Protein AF-A0A964J5B0-F1 (afdb_monomer_lite)

Radius of gyration: 12.48 Å; chains: 1; bounding box: 25×24×36 Å

Sequence (76 aa):
GWELVESFAVSPSGRWLAANASRFGFAMSYPPGGEPITGYIYEPWHFRYIGVAAAQEWRASGKTLIEYLEALKARR

Secondary structure (DSSP, 8-state):
-----GGGGGSHHHHHHHHHGGGGTEEESS-TT-HHHHSS---TT-EEE--HHHHHHHHHHT--HHHHHHHHHHT-

Structure (mmCIF, N/CA/C/O backbone):
data_AF-A0A964J5B0-F1
#
_entry.id   AF-A0A964J5B0-F1
#
loop_
_atom_site.group_PDB
_atom_site.id
_atom_site.type_symbol
_atom_site.label_atom_id
_atom_site.label_alt_id
_atom_site.label_comp_id
_atom_site.label_asym_id
_atom_site.label_entity_id
_atom_site.label_seq_id
_atom_site.pdbx_PDB_ins_code
_atom_site.Cartn_x
_atom_site.Cartn_y
_atom_site.Cartn_z
_atom_site.occupancy
_atom_site.B_iso_or_equiv
_atom_site.auth_seq_id
_atom_site.auth_comp_id
_atom_site.auth_asym_id
_atom_site.auth_atom_id
_atom_site.pdbx_PDB_model_num
ATOM 1 N N . GLY A 1 1 ? 11.811 -12.918 -13.906 1.00 59.06 1 GLY A N 1
ATOM 2 C CA . GLY A 1 1 ? 10.398 -12.970 -13.464 1.00 59.06 1 GLY A CA 1
ATOM 3 C C . GLY A 1 1 ? 10.211 -13.135 -11.960 1.00 59.06 1 GLY A C 1
ATOM 4 O O . GLY A 1 1 ? 9.073 -13.258 -11.539 1.00 59.06 1 GLY A O 1
ATOM 5 N N . TRP A 1 2 ? 11.286 -13.115 -11.163 1.00 68.19 2 TRP A N 1
ATOM 6 C CA . TRP A 1 2 ? 11.260 -13.272 -9.698 1.00 68.19 2 TRP A CA 1
ATOM 7 C C . TRP A 1 2 ? 11.947 -12.096 -8.989 1.00 68.19 2 TRP A C 1
ATOM 9 O O . TRP A 1 2 ? 12.339 -12.197 -7.834 1.00 68.19 2 TRP A O 1
ATOM 19 N N . GLU A 1 3 ? 12.171 -11.006 -9.719 1.00 82.81 3 GLU A N 1
ATOM 20 C CA . GLU A 1 3 ? 12.960 -9.871 -9.257 1.00 82.81 3 GLU A CA 1
ATOM 21 C C . GLU A 1 3 ? 12.069 -8.870 -8.523 1.00 82.81 3 GLU A C 1
ATOM 23 O O . GLU A 1 3 ? 10.940 -8.601 -8.938 1.00 82.81 3 GLU A O 1
ATOM 28 N N . LEU A 1 4 ? 12.601 -8.311 -7.439 1.00 89.38 4 LEU A N 1
ATOM 29 C CA . LEU A 1 4 ? 11.991 -7.228 -6.678 1.00 89.38 4 LEU A CA 1
ATOM 30 C C . LEU A 1 4 ? 12.437 -5.905 -7.312 1.00 89.38 4 LEU A C 1
ATOM 32 O O . LEU A 1 4 ? 13.475 -5.355 -6.956 1.00 89.38 4 LEU A O 1
ATOM 36 N N . VAL A 1 5 ? 11.709 -5.473 -8.344 1.00 93.69 5 VAL A N 1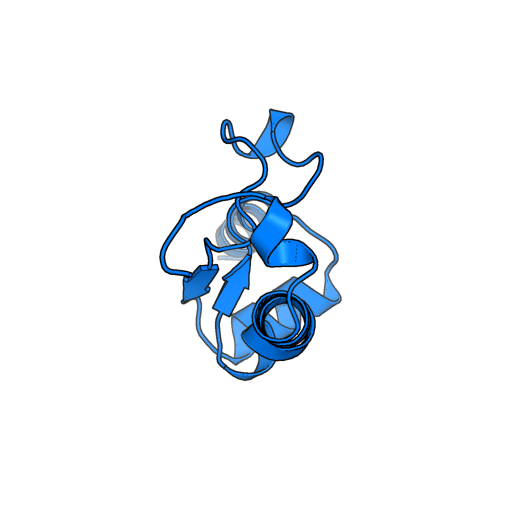
ATOM 37 C CA . VAL A 1 5 ? 12.057 -4.318 -9.188 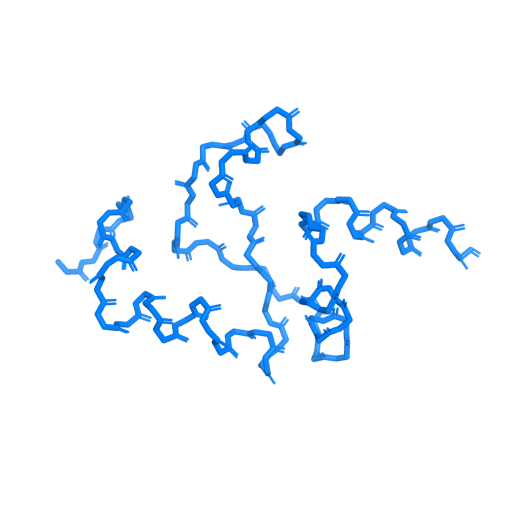1.00 93.69 5 VAL A CA 1
ATOM 38 C C . VAL A 1 5 ? 10.846 -3.441 -9.470 1.00 93.69 5 VAL A C 1
ATOM 40 O O . VAL A 1 5 ? 9.715 -3.927 -9.553 1.00 93.69 5 VAL A O 1
ATOM 43 N N . GLU A 1 6 ? 11.068 -2.138 -9.654 1.00 93.19 6 GLU A N 1
ATOM 44 C CA . GLU A 1 6 ? 9.984 -1.173 -9.885 1.00 93.19 6 GLU A CA 1
ATOM 45 C C . GLU A 1 6 ? 9.159 -1.497 -11.138 1.00 93.19 6 GLU A C 1
ATOM 47 O O . GLU A 1 6 ? 7.947 -1.281 -11.175 1.00 93.19 6 GLU A O 1
ATOM 52 N N . SER A 1 7 ? 9.787 -2.112 -12.147 1.00 94.38 7 SER A N 1
ATOM 53 C CA . SER A 1 7 ? 9.114 -2.561 -13.371 1.00 94.38 7 SER A CA 1
ATOM 54 C C . SER A 1 7 ? 8.022 -3.610 -13.116 1.00 94.38 7 SER A C 1
ATOM 56 O O . SER A 1 7 ? 7.146 -3.805 -13.964 1.00 94.38 7 SER A O 1
ATOM 58 N N . PHE A 1 8 ? 7.976 -4.225 -11.927 1.00 95.00 8 PHE A N 1
ATOM 59 C CA . PHE A 1 8 ? 6.844 -5.050 -11.515 1.00 95.00 8 PHE A CA 1
ATOM 60 C C . PHE A 1 8 ? 5.520 -4.272 -11.546 1.00 95.00 8 PHE A C 1
ATOM 62 O O . PHE A 1 8 ? 4.505 -4.844 -11.954 1.00 95.00 8 PHE A O 1
ATOM 69 N N . ALA A 1 9 ? 5.525 -2.970 -11.227 1.00 95.69 9 ALA A N 1
ATOM 70 C CA . ALA A 1 9 ? 4.336 -2.111 -11.241 1.00 95.69 9 ALA A CA 1
ATOM 71 C C . ALA A 1 9 ? 3.611 -2.099 -12.599 1.00 95.69 9 ALA A C 1
ATOM 73 O O . ALA A 1 9 ? 2.382 -2.020 -12.658 1.00 95.69 9 ALA A O 1
ATOM 74 N N . VAL A 1 10 ? 4.367 -2.213 -13.698 1.00 96.19 10 VAL A N 1
ATOM 75 C CA . VAL A 1 10 ? 3.836 -2.198 -15.071 1.00 96.19 10 VAL A CA 1
ATOM 76 C C . VAL A 1 10 ? 3.594 -3.596 -15.643 1.00 96.19 10 VAL A C 1
ATOM 78 O O . VAL A 1 10 ? 3.149 -3.735 -16.784 1.00 96.19 10 VAL A O 1
ATOM 81 N N . SER A 1 11 ? 3.827 -4.652 -14.866 1.00 95.75 11 SER A N 1
ATOM 82 C CA . SER A 1 11 ? 3.415 -6.003 -15.246 1.00 95.75 11 SER A CA 1
ATOM 83 C C . SER A 1 11 ? 1.894 -6.186 -15.080 1.00 95.75 11 SER A C 1
ATOM 85 O O . SER A 1 11 ? 1.266 -5.482 -14.279 1.00 95.75 11 SER A O 1
ATOM 87 N N . PRO A 1 12 ? 1.262 -7.141 -15.792 1.00 97.19 12 PRO A N 1
ATOM 88 C CA . PRO A 1 12 ? -0.139 -7.491 -15.552 1.00 97.19 12 PRO A CA 1
ATOM 89 C C . PRO A 1 12 ? -0.422 -7.863 -14.088 1.00 97.19 12 PRO A C 1
ATOM 91 O O . PRO A 1 12 ? -1.407 -7.393 -13.519 1.00 97.19 12 PRO A O 1
ATOM 94 N N . SER A 1 13 ? 0.467 -8.640 -13.461 1.00 95.50 13 SER A N 1
ATOM 95 C CA . SER A 1 13 ? 0.330 -9.072 -12.066 1.00 95.50 13 SER A CA 1
ATOM 96 C C . SER A 1 13 ? 0.473 -7.916 -11.076 1.00 95.50 13 SER A C 1
ATOM 98 O O . SER A 1 13 ? -0.316 -7.825 -10.140 1.00 95.50 13 SER A O 1
ATOM 100 N N . GLY A 1 14 ? 1.419 -6.999 -11.297 1.00 95.75 14 GLY A N 1
ATOM 101 C CA . GLY A 1 14 ? 1.604 -5.821 -10.445 1.00 95.75 14 GLY A CA 1
ATOM 102 C C . GLY A 1 14 ? 0.423 -4.856 -10.517 1.00 95.75 14 GLY A C 1
ATOM 103 O O . GLY A 1 14 ? -0.078 -4.425 -9.478 1.00 95.75 14 GLY A O 1
ATOM 104 N N . ARG A 1 15 ? -0.114 -4.599 -11.721 1.00 97.69 15 ARG A N 1
ATOM 105 C CA . ARG A 1 15 ? -1.356 -3.820 -11.881 1.00 97.69 15 ARG A CA 1
ATOM 106 C C . ARG A 1 15 ? -2.538 -4.478 -11.179 1.00 97.69 15 ARG A C 1
ATOM 108 O O . ARG A 1 15 ? -3.308 -3.793 -10.508 1.00 97.69 15 ARG A O 1
ATOM 115 N N . TRP A 1 16 ? -2.681 -5.797 -11.320 1.00 97.88 16 TRP A N 1
ATOM 116 C CA . TRP A 1 16 ? -3.740 -6.530 -10.634 1.00 97.88 16 TRP A CA 1
ATOM 117 C C . TRP A 1 16 ? -3.589 -6.419 -9.117 1.00 97.88 16 TRP A C 1
ATOM 119 O O . TRP A 1 16 ? -4.565 -6.104 -8.436 1.00 97.88 16 TRP A O 1
ATOM 129 N N . LEU A 1 17 ? -2.375 -6.602 -8.595 1.00 97.56 17 LEU A N 1
ATOM 130 C CA . LEU A 1 17 ? -2.092 -6.510 -7.168 1.00 97.56 17 LEU A CA 1
ATOM 131 C C . LEU A 1 17 ? -2.410 -5.109 -6.630 1.00 97.56 17 LEU A C 1
ATOM 133 O O . LEU A 1 17 ? -3.199 -4.986 -5.697 1.00 97.56 17 LEU A O 1
ATOM 137 N N . ALA A 1 18 ? -1.911 -4.050 -7.272 1.00 97.12 18 ALA A N 1
ATOM 138 C CA . ALA A 1 18 ? -2.179 -2.666 -6.874 1.00 97.12 18 ALA A CA 1
ATOM 139 C C . ALA A 1 18 ? -3.679 -2.307 -6.883 1.00 97.12 18 ALA A C 1
ATOM 141 O O . ALA A 1 18 ? -4.134 -1.530 -6.041 1.00 97.12 18 ALA A O 1
ATOM 142 N N . ALA A 1 19 ? -4.458 -2.878 -7.807 1.00 98.00 19 ALA A N 1
ATOM 143 C CA . ALA A 1 19 ? -5.896 -2.637 -7.904 1.00 98.00 19 ALA A CA 1
ATOM 144 C C . ALA A 1 19 ? -6.736 -3.481 -6.928 1.00 98.00 19 ALA A C 1
ATOM 146 O O . ALA A 1 19 ? -7.828 -3.056 -6.551 1.00 98.00 19 ALA A O 1
ATOM 147 N N . ASN A 1 20 ? -6.266 -4.669 -6.531 1.00 98.44 20 ASN A N 1
ATOM 148 C CA . ASN A 1 20 ? -7.103 -5.659 -5.843 1.00 98.44 20 ASN A CA 1
ATOM 149 C C . ASN A 1 20 ? -6.656 -6.012 -4.423 1.00 98.44 20 ASN A C 1
ATOM 151 O O . ASN A 1 20 ? -7.479 -6.526 -3.670 1.00 98.44 20 ASN A O 1
ATOM 155 N N . ALA A 1 21 ? -5.409 -5.742 -4.029 1.00 98.50 21 ALA A N 1
ATOM 156 C CA . ALA A 1 21 ? -4.838 -6.192 -2.755 1.00 98.50 21 ALA A CA 1
ATOM 157 C C . ALA A 1 21 ? -5.700 -5.831 -1.529 1.00 98.50 21 ALA A C 1
ATOM 159 O O . ALA A 1 21 ? -5.899 -6.666 -0.642 1.00 98.50 21 ALA A O 1
ATOM 160 N N . SER A 1 22 ? -6.303 -4.637 -1.515 1.00 98.56 22 SER A N 1
ATOM 161 C CA . SER A 1 22 ? -7.154 -4.185 -0.405 1.00 98.56 22 SER A CA 1
ATOM 162 C C . SER A 1 22 ? -8.400 -5.046 -0.203 1.00 98.56 22 SER A C 1
ATOM 164 O O . SER A 1 22 ? -8.839 -5.235 0.931 1.00 98.56 22 SER A O 1
ATOM 166 N N . ARG A 1 23 ? -8.934 -5.652 -1.273 1.00 98.50 23 ARG A N 1
ATOM 167 C CA . ARG A 1 23 ? -10.070 -6.590 -1.210 1.00 98.50 23 ARG A CA 1
ATOM 168 C C . ARG A 1 23 ? -9.732 -7.840 -0.396 1.00 98.50 23 ARG A C 1
ATOM 170 O O . ARG A 1 23 ? -10.633 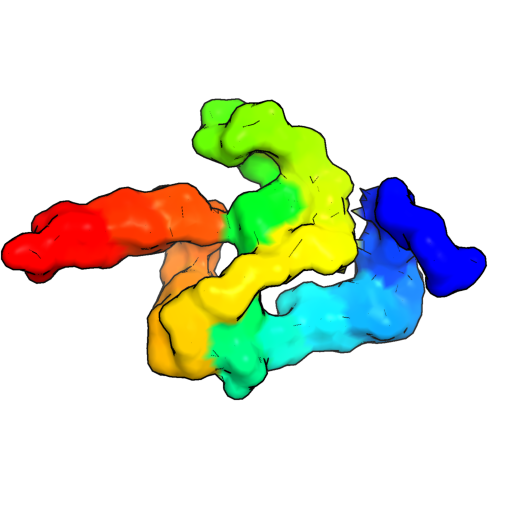-8.469 0.146 1.00 98.50 23 ARG A O 1
ATOM 177 N N . PHE A 1 24 ? -8.446 -8.170 -0.304 1.00 98.69 24 PHE A N 1
ATOM 178 C CA . PHE A 1 24 ? -7.919 -9.347 0.382 1.00 98.69 24 PHE A CA 1
ATOM 179 C C . PHE A 1 24 ? -7.184 -8.994 1.684 1.00 98.69 24 PHE A C 1
ATOM 181 O O . PHE A 1 24 ? -6.527 -9.847 2.272 1.00 98.69 24 PHE A O 1
ATOM 188 N N . GLY A 1 25 ? -7.298 -7.749 2.161 1.00 98.69 25 GLY A N 1
ATOM 189 C CA . GLY A 1 25 ? -6.713 -7.326 3.435 1.00 98.69 25 GLY A CA 1
ATOM 190 C C . GLY A 1 25 ? -5.269 -6.842 3.363 1.00 98.69 25 GLY A C 1
ATOM 191 O O . GLY A 1 25 ? -4.627 -6.722 4.405 1.00 98.69 25 GLY A O 1
ATOM 192 N N . PHE A 1 26 ? -4.762 -6.549 2.166 1.00 98.81 26 PHE A N 1
ATOM 193 C CA . PHE A 1 26 ? -3.395 -6.085 1.954 1.00 98.81 26 PHE A CA 1
ATOM 194 C C . PHE A 1 26 ? -3.343 -4.603 1.564 1.00 98.81 26 PHE A C 1
ATOM 196 O O . PHE A 1 26 ? -4.105 -4.144 0.713 1.00 98.81 26 PHE A O 1
ATOM 203 N N . ALA A 1 27 ? -2.399 -3.872 2.154 1.00 98.56 27 ALA A N 1
ATOM 204 C CA . ALA A 1 27 ? -2.081 -2.484 1.833 1.00 98.56 27 ALA A CA 1
ATOM 205 C C . ALA A 1 27 ? -0.651 -2.369 1.291 1.00 98.56 27 ALA A C 1
ATOM 207 O O . ALA A 1 27 ? 0.228 -3.121 1.708 1.00 98.56 27 ALA A O 1
ATOM 208 N N . MET A 1 28 ? -0.416 -1.436 0.368 1.00 98.38 28 MET A N 1
ATOM 209 C CA . MET A 1 28 ? 0.926 -1.172 -0.160 1.00 98.38 28 MET A CA 1
ATOM 210 C C . MET A 1 28 ? 1.764 -0.493 0.923 1.00 98.38 28 MET A C 1
ATOM 212 O O . MET A 1 28 ? 1.358 0.548 1.443 1.00 98.38 28 MET A O 1
ATOM 216 N N . SER A 1 29 ? 2.912 -1.083 1.261 1.00 97.94 29 SER A N 1
ATOM 217 C CA . SER A 1 29 ? 3.778 -0.554 2.320 1.00 97.94 29 SER A CA 1
ATOM 218 C C . SER A 1 29 ? 4.459 0.742 1.887 1.00 97.94 29 SER A C 1
ATOM 220 O O . SER A 1 29 ? 4.418 1.727 2.622 1.00 97.94 29 SER A O 1
ATOM 222 N N 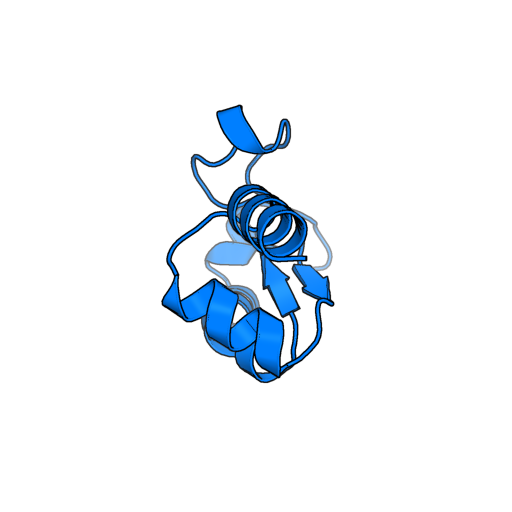. TYR A 1 30 ? 5.037 0.743 0.682 1.00 97.75 30 TYR A N 1
ATOM 223 C CA . TYR A 1 30 ? 5.907 1.815 0.196 1.00 97.75 30 TYR A CA 1
ATOM 224 C C . TYR A 1 30 ? 5.402 2.328 -1.160 1.00 97.75 30 TYR A C 1
ATOM 226 O O . TYR A 1 30 ? 5.714 1.739 -2.196 1.00 97.75 30 TYR A O 1
ATOM 234 N N . PRO A 1 31 ? 4.533 3.358 -1.166 1.00 96.81 31 PRO A N 1
ATOM 235 C CA . PRO A 1 31 ? 3.959 3.922 -2.383 1.00 96.81 31 PRO A CA 1
ATOM 236 C C . PRO A 1 31 ? 4.921 4.898 -3.083 1.00 96.81 31 PRO A C 1
ATOM 238 O O . PRO A 1 31 ? 5.832 5.432 -2.446 1.00 96.81 31 PRO A O 1
ATOM 241 N N . PRO A 1 32 ? 4.700 5.193 -4.377 1.00 95.75 32 PRO A N 1
ATOM 242 C CA . PRO A 1 32 ? 5.507 6.175 -5.094 1.00 95.75 32 PRO A CA 1
ATOM 243 C C . PRO A 1 32 ? 5.362 7.559 -4.445 1.00 95.75 32 PRO A C 1
ATOM 245 O O . PRO A 1 32 ? 4.254 7.982 -4.116 1.00 95.75 32 PRO A O 1
ATOM 248 N N . GLY A 1 33 ? 6.486 8.249 -4.234 1.00 95.06 33 GLY A N 1
ATOM 249 C CA . GLY A 1 33 ? 6.528 9.539 -3.531 1.00 95.06 33 GLY A CA 1
ATOM 250 C C . GLY A 1 33 ? 6.338 9.455 -2.009 1.00 95.06 33 GLY A C 1
ATOM 251 O O . GLY A 1 33 ? 6.331 10.487 -1.343 1.00 95.06 33 GLY A O 1
ATOM 252 N N . GLY A 1 34 ? 6.201 8.250 -1.442 1.00 95.31 34 GLY A N 1
ATOM 253 C CA . GLY A 1 34 ? 6.033 8.027 -0.002 1.00 95.31 34 GLY A CA 1
ATOM 254 C C . GLY A 1 34 ? 7.337 7.985 0.800 1.00 95.31 34 GLY A C 1
ATOM 255 O O . GLY A 1 34 ? 7.285 7.841 2.020 1.00 95.31 34 GLY A O 1
ATOM 256 N N . GLU A 1 35 ? 8.499 8.096 0.155 1.00 96.56 35 GLU A N 1
ATOM 257 C CA . GLU A 1 35 ? 9.828 8.027 0.787 1.00 96.56 35 GLU A CA 1
ATOM 258 C C . GLU A 1 35 ? 9.996 8.963 1.995 1.00 96.56 35 GLU A C 1
ATOM 260 O O . GLU A 1 35 ? 10.440 8.480 3.037 1.00 96.56 35 GLU A O 1
ATOM 265 N N . PRO A 1 36 ? 9.578 10.249 1.955 1.00 97.00 36 PRO A N 1
ATOM 266 C CA . PRO A 1 36 ? 9.733 11.143 3.106 1.00 97.00 36 PRO A CA 1
ATOM 267 C C . PRO A 1 36 ? 8.927 10.717 4.341 1.00 97.00 36 PRO A C 1
ATOM 269 O O . PRO A 1 36 ? 9.236 11.138 5.452 1.00 97.00 36 PRO A O 1
ATOM 272 N N . ILE A 1 37 ? 7.881 9.907 4.148 1.00 96.56 37 ILE A N 1
ATOM 273 C CA . ILE A 1 37 ? 6.991 9.422 5.212 1.00 96.56 37 ILE A CA 1
ATOM 274 C C . ILE A 1 37 ? 7.430 8.034 5.684 1.00 96.56 37 ILE A C 1
ATOM 276 O O . ILE A 1 37 ? 7.379 7.725 6.872 1.00 96.56 37 ILE A O 1
ATOM 280 N N . THR A 1 38 ? 7.830 7.180 4.743 1.00 95.94 38 THR A N 1
ATOM 281 C CA . THR A 1 38 ? 8.088 5.758 4.995 1.00 95.94 38 THR A CA 1
ATOM 282 C C . THR A 1 38 ? 9.544 5.432 5.278 1.00 95.94 38 THR A C 1
ATOM 284 O O . THR A 1 38 ? 9.806 4.432 5.941 1.00 95.94 38 THR A O 1
ATOM 287 N N . GLY A 1 39 ? 10.480 6.255 4.804 1.00 96.56 39 GLY A N 1
ATOM 288 C CA . GLY A 1 39 ? 11.915 5.979 4.855 1.00 96.56 39 GLY A CA 1
ATOM 289 C C . GLY A 1 39 ? 12.391 4.921 3.852 1.00 96.56 39 GLY A C 1
ATOM 290 O O . GLY A 1 39 ? 13.573 4.586 3.861 1.00 96.56 39 GLY A O 1
ATOM 291 N N . TYR A 1 40 ? 11.505 4.404 2.994 1.00 96.25 40 TYR A N 1
ATOM 292 C CA . TYR A 1 40 ? 11.811 3.391 1.982 1.00 96.25 40 TYR A CA 1
ATOM 293 C C . TYR A 1 40 ? 11.429 3.883 0.590 1.00 96.25 40 TYR A C 1
ATOM 295 O O . TYR A 1 40 ? 10.444 4.606 0.429 1.00 96.25 40 TYR A O 1
ATOM 303 N N . ILE A 1 41 ? 12.209 3.450 -0.402 1.00 96.69 41 ILE A N 1
ATOM 304 C CA . ILE A 1 41 ? 11.927 3.677 -1.821 1.00 96.69 41 ILE A CA 1
ATOM 305 C C . ILE A 1 41 ? 10.606 3.036 -2.248 1.00 96.69 41 ILE A C 1
ATOM 307 O O . ILE A 1 41 ? 10.023 2.224 -1.528 1.00 96.69 41 ILE A O 1
ATOM 311 N N . TYR A 1 42 ? 10.140 3.371 -3.448 1.00 97.19 42 TYR A N 1
ATOM 312 C CA . TYR A 1 42 ? 8.979 2.708 -4.029 1.00 97.19 42 TYR A CA 1
ATOM 313 C C . TYR A 1 42 ? 9.209 1.194 -4.205 1.00 97.19 42 TYR A C 1
ATOM 315 O O . TYR A 1 42 ? 10.072 0.765 -4.966 1.00 97.19 42 TYR A O 1
ATOM 323 N N . GLU A 1 43 ? 8.378 0.371 -3.556 1.00 97.50 43 GLU A N 1
ATOM 324 C CA . GLU A 1 43 ? 8.429 -1.092 -3.672 1.00 97.50 43 GLU A CA 1
ATOM 325 C C . GLU A 1 43 ? 7.067 -1.654 -4.125 1.00 97.50 43 GLU A C 1
ATOM 327 O O . GLU A 1 43 ? 6.257 -2.088 -3.298 1.00 97.50 43 GLU A O 1
ATOM 332 N N . PRO A 1 44 ? 6.773 -1.705 -5.440 1.00 96.88 44 PRO A N 1
ATOM 333 C CA . PRO A 1 44 ? 5.496 -2.209 -5.964 1.00 96.88 44 PRO A CA 1
ATOM 334 C C . PRO A 1 44 ? 5.181 -3.668 -5.633 1.00 96.88 44 PRO A C 1
ATOM 336 O O . PRO A 1 44 ? 4.061 -4.118 -5.865 1.00 96.88 44 PRO A O 1
ATOM 339 N N . TRP A 1 45 ? 6.160 -4.429 -5.154 1.00 96.38 45 TRP A N 1
ATOM 340 C CA . TRP A 1 45 ? 6.003 -5.815 -4.717 1.00 96.38 45 TRP A CA 1
ATOM 341 C C . TRP A 1 45 ? 5.635 -5.932 -3.230 1.00 96.38 45 TRP A C 1
ATOM 343 O O . TRP A 1 45 ? 5.198 -7.000 -2.798 1.00 96.38 45 TRP A O 1
ATOM 353 N N . HIS A 1 46 ? 5.801 -4.869 -2.435 1.00 97.69 46 HIS A N 1
ATOM 354 C CA . HIS A 1 46 ? 5.714 -4.940 -0.981 1.00 97.69 46 HIS A CA 1
ATOM 355 C C . HIS A 1 46 ? 4.321 -4.569 -0.466 1.00 97.69 46 HIS A C 1
ATOM 357 O O . HIS A 1 46 ? 3.914 -3.404 -0.431 1.00 97.69 46 HIS A O 1
ATOM 363 N N . PHE A 1 47 ? 3.604 -5.586 0.010 1.00 98.38 47 PHE A N 1
ATOM 364 C CA . PHE A 1 47 ? 2.288 -5.432 0.617 1.00 98.38 47 PHE A CA 1
ATOM 365 C C . PHE A 1 47 ? 2.251 -5.998 2.032 1.00 98.38 47 PHE A C 1
ATOM 367 O O . PHE A 1 47 ? 2.773 -7.076 2.314 1.00 98.38 47 PHE A O 1
ATOM 374 N N . ARG A 1 48 ? 1.567 -5.283 2.922 1.00 98.50 48 ARG A N 1
ATOM 375 C CA . ARG A 1 48 ? 1.363 -5.657 4.318 1.00 98.50 48 ARG A CA 1
ATOM 376 C C . ARG A 1 48 ? -0.080 -6.087 4.538 1.00 98.50 48 ARG A C 1
ATOM 378 O O . ARG A 1 48 ? -1.006 -5.339 4.230 1.00 98.50 48 ARG A O 1
ATOM 385 N N . TYR A 1 49 ? -0.274 -7.263 5.129 1.00 98.44 49 TYR A N 1
ATOM 386 C CA . TYR A 1 49 ? -1.590 -7.668 5.614 1.00 98.44 49 TYR A CA 1
ATOM 387 C C . TYR A 1 49 ? -1.982 -6.848 6.850 1.00 98.44 49 TYR A C 1
ATOM 389 O O . TYR A 1 49 ? -1.231 -6.800 7.831 1.00 98.44 49 TYR A O 1
ATOM 397 N N . ILE A 1 50 ? -3.158 -6.222 6.794 1.00 98.12 50 ILE A N 1
ATOM 398 C CA . ILE A 1 50 ? -3.758 -5.437 7.885 1.00 98.12 50 ILE A CA 1
ATOM 399 C C . ILE A 1 50 ? -5.219 -5.822 8.176 1.00 98.12 50 ILE A C 1
ATOM 401 O O . ILE A 1 50 ? -5.851 -5.226 9.043 1.00 98.12 50 ILE A O 1
ATOM 405 N N . GLY A 1 51 ? -5.747 -6.837 7.483 1.00 98.44 51 GLY A N 1
ATOM 406 C CA . GLY A 1 51 ? -7.143 -7.270 7.581 1.00 98.44 51 GLY A CA 1
ATOM 407 C C . GLY A 1 51 ? -8.056 -6.576 6.568 1.00 98.44 51 GLY A C 1
ATOM 408 O O . GLY A 1 51 ? -7.825 -5.435 6.178 1.00 98.44 51 GLY A O 1
ATOM 409 N N . VAL A 1 52 ? -9.104 -7.280 6.121 1.00 98.62 52 VAL A N 1
ATOM 410 C CA . VAL A 1 52 ? -9.975 -6.845 5.007 1.00 98.62 52 VAL A CA 1
ATOM 411 C C . VAL A 1 52 ? -10.647 -5.499 5.282 1.00 98.62 52 VAL A C 1
ATOM 413 O O . VAL A 1 52 ? -10.551 -4.598 4.455 1.00 98.62 52 VAL A O 1
ATOM 416 N N . ALA A 1 53 ? -11.280 -5.335 6.446 1.00 98.12 53 ALA A N 1
ATOM 417 C CA . ALA A 1 53 ? -11.972 -4.092 6.790 1.00 98.12 53 ALA A CA 1
ATOM 418 C C . ALA A 1 53 ? -11.012 -2.888 6.818 1.00 98.12 53 ALA A C 1
ATOM 420 O O . ALA A 1 53 ? -11.271 -1.872 6.175 1.00 98.12 53 ALA A O 1
ATOM 421 N N . ALA A 1 54 ? -9.865 -3.034 7.487 1.00 98.12 54 ALA A N 1
ATOM 422 C CA . ALA A 1 54 ? -8.861 -1.977 7.581 1.00 98.12 54 ALA A CA 1
ATOM 423 C C . ALA A 1 54 ? -8.223 -1.653 6.221 1.00 98.12 54 ALA A C 1
ATOM 425 O O . ALA A 1 54 ? -8.005 -0.489 5.906 1.00 98.12 54 ALA A O 1
ATOM 426 N N . ALA A 1 55 ? -7.960 -2.654 5.376 1.00 98.62 55 ALA A N 1
ATOM 427 C CA . ALA A 1 55 ? -7.398 -2.428 4.046 1.00 98.62 55 ALA A CA 1
ATOM 428 C C . ALA A 1 55 ? -8.370 -1.706 3.102 1.00 98.62 55 ALA A C 1
ATOM 430 O O . ALA A 1 55 ? -7.937 -0.891 2.284 1.00 98.62 55 ALA A O 1
ATOM 431 N N . GLN A 1 56 ? -9.674 -1.965 3.218 1.00 98.44 56 GLN A N 1
ATOM 432 C CA . GLN A 1 56 ? -10.689 -1.220 2.472 1.00 98.44 56 GLN A CA 1
ATOM 433 C C . GLN A 1 56 ? -10.798 0.232 2.956 1.00 98.44 56 GLN A C 1
ATOM 435 O O . GLN A 1 56 ? -10.818 1.141 2.125 1.00 98.44 56 GLN A O 1
ATOM 440 N N . GLU A 1 57 ? -10.788 0.467 4.272 1.00 98.25 57 GLU A N 1
ATOM 441 C CA . GLU A 1 57 ? -10.776 1.824 4.839 1.00 98.25 57 GLU A CA 1
ATOM 442 C C . GLU A 1 57 ? -9.503 2.590 4.442 1.00 98.25 57 GLU A C 1
ATOM 444 O O . GLU A 1 57 ? -9.580 3.726 3.972 1.00 98.25 57 GLU A O 1
ATOM 449 N N . TRP A 1 58 ? -8.334 1.951 4.551 1.00 98.38 58 TRP A N 1
ATOM 450 C CA . TRP A 1 58 ? -7.056 2.499 4.096 1.00 98.38 58 TRP A CA 1
ATOM 451 C C . TRP A 1 58 ? -7.134 2.928 2.629 1.00 98.38 58 TRP A C 1
ATOM 453 O O . TRP A 1 58 ? -6.818 4.076 2.307 1.00 98.38 58 TRP A O 1
ATOM 463 N N . ARG A 1 59 ? -7.628 2.047 1.748 1.00 97.88 59 ARG A N 1
ATOM 464 C CA . ARG A 1 59 ? -7.753 2.336 0.314 1.00 97.88 59 ARG A CA 1
ATOM 465 C C . ARG A 1 59 ? -8.670 3.530 0.043 1.00 97.88 59 ARG A C 1
ATOM 467 O O . ARG A 1 59 ? -8.349 4.329 -0.831 1.00 97.88 59 ARG A O 1
ATOM 474 N N . ALA A 1 60 ? -9.774 3.657 0.780 1.00 98.00 60 ALA A N 1
ATOM 475 C CA . ALA A 1 60 ? -10.695 4.787 0.662 1.00 98.00 60 ALA A CA 1
ATOM 476 C C . ALA A 1 60 ? -10.106 6.100 1.206 1.00 98.00 60 ALA A C 1
ATOM 478 O O . ALA A 1 60 ? -10.468 7.175 0.737 1.00 98.00 60 ALA A O 1
ATOM 479 N N . SER A 1 61 ? -9.188 6.023 2.175 1.00 9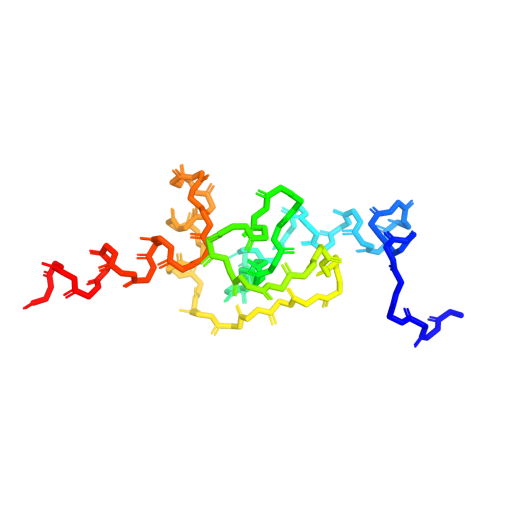7.00 61 SER A N 1
ATOM 480 C CA . SER A 1 61 ? -8.601 7.202 2.821 1.00 97.00 61 SER A CA 1
ATOM 481 C C . SER A 1 61 ? -7.589 7.964 1.960 1.00 97.00 61 SER A C 1
ATOM 483 O O . SER A 1 61 ? -7.302 9.119 2.259 1.00 97.00 61 SER A O 1
ATOM 485 N N . GLY A 1 62 ? -7.004 7.317 0.944 1.00 95.62 62 GLY A N 1
ATOM 486 C CA . GLY A 1 62 ? -5.934 7.893 0.118 1.00 95.62 62 GLY A CA 1
ATOM 487 C C . GLY A 1 62 ? -4.590 8.092 0.836 1.00 95.62 62 GLY A C 1
ATOM 488 O O . GLY A 1 62 ? -3.660 8.617 0.233 1.00 95.62 62 GLY A O 1
ATOM 489 N N . LYS A 1 63 ? -4.474 7.674 2.101 1.00 96.75 63 LYS A N 1
ATOM 490 C CA . LYS A 1 63 ? -3.262 7.808 2.918 1.00 96.75 63 LYS A CA 1
ATOM 491 C C . LYS A 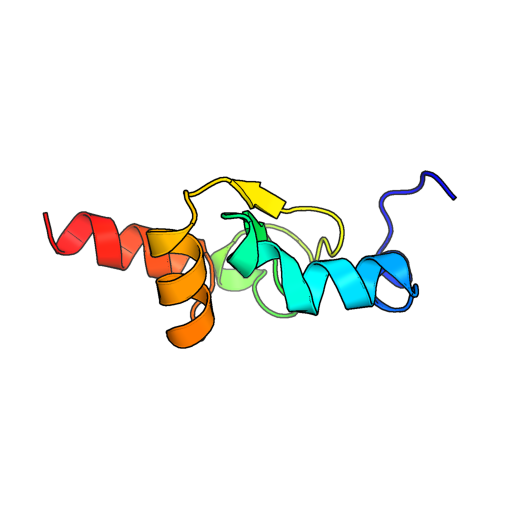1 63 ? -2.200 6.773 2.559 1.00 96.75 63 LYS A C 1
ATOM 493 O O . LYS A 1 63 ? -2.513 5.663 2.115 1.00 96.75 63 LYS A O 1
ATOM 498 N N . THR A 1 64 ? -0.945 7.071 2.879 1.00 97.25 64 THR A N 1
ATOM 499 C CA . THR A 1 64 ? 0.067 6.016 3.027 1.00 97.25 64 THR A CA 1
ATOM 500 C C . THR A 1 64 ? -0.329 5.055 4.156 1.00 97.25 64 THR A C 1
ATOM 502 O O . THR A 1 64 ? -1.137 5.383 5.034 1.00 97.25 64 THR A O 1
ATOM 505 N N . LEU A 1 65 ? 0.224 3.838 4.149 1.00 98.00 65 LEU A N 1
ATOM 506 C CA . LEU A 1 65 ? -0.069 2.866 5.203 1.00 98.00 65 LEU A CA 1
ATOM 507 C C . LEU A 1 65 ? 0.315 3.401 6.593 1.00 98.00 65 LEU A C 1
ATOM 509 O O . LEU A 1 65 ? -0.443 3.226 7.543 1.00 98.00 65 LEU A O 1
ATOM 513 N N . ILE A 1 66 ? 1.455 4.087 6.707 1.00 97.19 66 ILE A N 1
ATOM 514 C CA . ILE A 1 66 ? 1.928 4.655 7.977 1.00 97.19 66 ILE A CA 1
ATOM 515 C C . ILE A 1 66 ? 0.944 5.697 8.509 1.00 97.19 66 ILE A C 1
ATOM 517 O O . ILE A 1 66 ? 0.480 5.567 9.639 1.00 97.19 66 ILE A O 1
ATOM 521 N N . GLU A 1 67 ? 0.550 6.676 7.694 1.00 97.31 67 GLU A N 1
ATOM 522 C CA . GLU A 1 67 ? -0.411 7.708 8.109 1.00 97.31 67 GLU A CA 1
ATOM 523 C C . GLU A 1 67 ? -1.764 7.117 8.526 1.00 97.31 67 GLU A C 1
ATOM 525 O O . GLU A 1 67 ? -2.411 7.608 9.455 1.00 97.31 67 GLU A O 1
ATOM 530 N N . TYR A 1 68 ? -2.216 6.060 7.844 1.00 97.75 68 TYR A N 1
ATOM 531 C CA . TYR A 1 68 ? -3.439 5.356 8.223 1.00 97.75 68 TYR A CA 1
ATOM 532 C C . TYR A 1 68 ? -3.300 4.655 9.576 1.00 97.75 68 TYR A C 1
ATOM 534 O O . TYR A 1 68 ? -4.179 4.800 10.425 1.00 97.75 68 TYR A O 1
ATOM 542 N N . LEU A 1 69 ? -2.200 3.931 9.803 1.00 96.44 69 LEU A N 1
ATOM 543 C CA . LEU A 1 69 ? -1.971 3.218 11.059 1.00 96.44 69 LEU A CA 1
ATOM 544 C C . LEU A 1 69 ? -1.785 4.174 12.242 1.00 96.44 69 LEU A C 1
ATOM 546 O O . LEU A 1 69 ? -2.304 3.892 13.320 1.00 96.44 69 LEU A O 1
ATOM 550 N N . GLU A 1 70 ? -1.115 5.311 12.052 1.00 96.50 70 GLU A N 1
ATOM 551 C CA . GLU A 1 70 ? -1.003 6.347 13.088 1.00 96.50 70 GLU A CA 1
ATOM 552 C C . GLU A 1 70 ? -2.370 6.961 13.420 1.00 96.50 70 GLU A C 1
ATOM 554 O O . GLU A 1 70 ? -2.752 7.041 14.589 1.00 96.50 70 GLU A O 1
ATOM 559 N N . ALA A 1 71 ? -3.177 7.289 12.405 1.00 95.94 71 ALA A N 1
ATOM 560 C CA . ALA A 1 71 ? -4.544 7.757 12.627 1.00 95.94 71 ALA A CA 1
ATOM 561 C C . ALA A 1 71 ? -5.421 6.704 13.328 1.00 95.94 71 ALA A C 1
ATOM 563 O O . ALA A 1 71 ? -6.269 7.059 14.144 1.00 95.94 71 ALA A O 1
ATOM 564 N N . LEU A 1 72 ? -5.230 5.415 13.028 1.00 93.06 72 LEU A N 1
ATOM 565 C CA . LEU A 1 72 ? -5.953 4.321 13.677 1.00 93.06 72 LEU A CA 1
ATOM 566 C C . LEU A 1 72 ? -5.556 4.166 15.151 1.00 93.06 72 LEU A C 1
ATOM 568 O O . LEU A 1 72 ? -6.432 3.938 15.984 1.00 93.06 72 LEU A O 1
ATOM 572 N N . LYS A 1 73 ? -4.265 4.306 15.480 1.00 94.38 73 LYS A N 1
ATOM 573 C CA . LYS A 1 73 ? -3.780 4.293 16.870 1.00 94.38 73 LYS A CA 1
ATOM 574 C C . LYS A 1 73 ? -4.368 5.447 17.680 1.00 94.38 73 LYS A C 1
ATOM 576 O O . LYS A 1 73 ? -4.819 5.210 18.787 1.00 94.38 73 LYS A O 1
ATOM 581 N N . ALA A 1 74 ? -4.417 6.654 17.116 1.00 93.81 74 ALA A N 1
ATOM 582 C CA . ALA A 1 74 ? -4.928 7.845 17.803 1.00 93.81 74 ALA A CA 1
ATOM 583 C C . ALA A 1 74 ? -6.445 7.819 18.091 1.00 93.81 74 ALA A C 1
ATOM 585 O O . ALA A 1 74 ? -6.938 8.638 18.859 1.00 93.81 74 ALA A O 1
ATOM 586 N N . ARG A 1 75 ? -7.200 6.912 17.453 1.00 89.19 75 ARG A N 1
ATOM 587 C CA . ARG A 1 75 ? -8.646 6.711 17.678 1.00 89.19 75 ARG A CA 1
ATOM 588 C C . ARG A 1 75 ? -8.955 5.708 18.796 1.00 89.19 75 ARG A C 1
ATOM 590 O O . ARG A 1 75 ? -10.132 5.475 19.068 1.00 89.19 75 ARG A O 1
ATOM 597 N N . ARG A 1 76 ? -7.934 5.054 19.347 1.00 72.25 76 ARG A N 1
ATOM 598 C CA . ARG A 1 76 ? -8.044 4.092 20.449 1.00 72.25 76 ARG A CA 1
ATOM 599 C C . ARG A 1 76 ? -7.697 4.771 21.761 1.00 72.25 76 ARG A C 1
ATOM 601 O O . ARG A 1 76 ? -8.327 4.380 22.762 1.00 72.25 76 ARG A O 1
#

pLDDT: mean 95.42, std 6.45, range [59.06, 98.81]

Foldseek 3Di:
DPDQDPCCCVDPVLVCCQVCVLQVQKDAQEDDVCCVPRVDHHGSPDIDRDGNVLSVVVVVVPDHPNVSVVVVVVVD